Protein AF-A0A354X831-F1 (afdb_monomer_lite)

pLDDT: mean 94.47, std 7.58, range [48.03, 98.81]

Secondary structure (DSSP, 8-state):
-HHHHHHHHHHHHHHHT-TT--HHHHHHHHHHHHHHHHHHHHHHHHHHHHHHHHTTTPPPPTT-EE-SS-HHHHHHHHHHHHHHHHHHHHHHT-SSS-HHHHHHHHHHHHHHHHHHHHHHHHHHHHHHHHHTTSEE------------

Structure (mmCIF, N/CA/C/O backbone):
data_AF-A0A354X831-F1
#
_entry.id   AF-A0A354X831-F1
#
loop_
_atom_site.group_PDB
_atom_site.id
_atom_site.type_symbol
_atom_site.label_atom_id
_atom_site.label_alt_id
_atom_site.label_comp_id
_atom_site.label_asym_id
_atom_site.label_entity_id
_atom_site.label_seq_id
_atom_site.pdbx_PDB_ins_code
_atom_site.Cartn_x
_atom_site.Cartn_y
_atom_site.Cartn_z
_atom_site.occupancy
_atom_site.B_iso_or_equiv
_atom_site.auth_seq_id
_atom_site.auth_comp_id
_atom_site.auth_asym_id
_atom_site.auth_atom_id
_atom_site.pdbx_PDB_model_num
ATOM 1 N N . GLU A 1 1 ? -5.800 -11.042 -5.019 1.00 87.50 1 GLU A N 1
ATOM 2 C CA . GLU A 1 1 ? -6.503 -10.008 -5.807 1.00 87.50 1 GLU A CA 1
ATOM 3 C C . GLU A 1 1 ? -5.812 -8.647 -5.719 1.00 87.50 1 GLU A C 1
ATOM 5 O O . GLU A 1 1 ? -5.302 -8.211 -6.737 1.00 87.50 1 GLU A O 1
ATOM 10 N N . LYS A 1 2 ? -5.668 -8.026 -4.533 1.00 93.44 2 LYS A N 1
ATOM 11 C CA . LYS A 1 2 ? -5.081 -6.673 -4.403 1.00 93.44 2 LYS A CA 1
ATOM 12 C C . LYS A 1 2 ? -3.728 -6.479 -5.093 1.00 93.44 2 LYS A C 1
ATOM 14 O O . LYS A 1 2 ? -3.609 -5.618 -5.955 1.00 93.44 2 LYS A O 1
ATOM 19 N N . ASN A 1 3 ? -2.751 -7.327 -4.771 1.00 94.19 3 ASN A N 1
ATOM 20 C CA . ASN A 1 3 ? -1.419 -7.246 -5.376 1.00 94.19 3 ASN A CA 1
ATOM 21 C C . ASN A 1 3 ? -1.451 -7.438 -6.898 1.00 94.19 3 ASN A C 1
ATOM 23 O O . ASN A 1 3 ? -0.620 -6.881 -7.598 1.00 94.19 3 ASN A O 1
ATOM 27 N N . TRP A 1 4 ? -2.401 -8.220 -7.420 1.00 95.88 4 TRP A N 1
ATOM 28 C CA . TRP A 1 4 ? -2.517 -8.446 -8.860 1.00 95.88 4 TRP A CA 1
ATOM 29 C C . TRP A 1 4 ? -2.974 -7.177 -9.584 1.00 95.88 4 TRP A C 1
ATOM 31 O O . TRP A 1 4 ? -2.351 -6.804 -10.572 1.00 95.88 4 TRP A O 1
ATOM 41 N N . ILE A 1 5 ? -3.989 -6.480 -9.054 1.00 95.94 5 ILE A N 1
ATOM 42 C CA . ILE A 1 5 ? -4.468 -5.205 -9.619 1.00 95.94 5 ILE A CA 1
ATOM 43 C C . ILE A 1 5 ? -3.322 -4.192 -9.671 1.00 95.94 5 ILE A C 1
ATOM 45 O O . ILE A 1 5 ? -3.091 -3.562 -10.699 1.00 95.94 5 ILE A O 1
ATOM 49 N N . ASP A 1 6 ? -2.564 -4.075 -8.581 1.00 96.88 6 ASP A N 1
ATOM 50 C CA . ASP A 1 6 ? -1.461 -3.119 -8.515 1.00 96.88 6 ASP A CA 1
ATOM 51 C C . ASP A 1 6 ? -0.316 -3.462 -9.476 1.00 96.88 6 ASP A C 1
ATOM 53 O O . ASP A 1 6 ? 0.247 -2.558 -10.088 1.00 96.88 6 ASP A O 1
ATOM 57 N N . VAL A 1 7 ? 0.024 -4.749 -9.631 1.00 96.88 7 VAL A N 1
ATOM 58 C CA . VAL A 1 7 ? 1.059 -5.201 -10.579 1.00 96.88 7 VAL A CA 1
ATOM 59 C C . VAL A 1 7 ? 0.628 -4.933 -12.018 1.00 96.88 7 VAL A C 1
ATOM 61 O O . VAL A 1 7 ? 1.414 -4.416 -12.809 1.00 96.88 7 VAL A O 1
ATOM 64 N N . VAL A 1 8 ? -0.624 -5.243 -12.365 1.00 96.25 8 VAL A N 1
ATOM 65 C CA . VAL A 1 8 ? -1.161 -4.946 -13.700 1.00 96.25 8 VAL A CA 1
ATOM 66 C C . VAL A 1 8 ? -1.107 -3.446 -13.960 1.00 96.25 8 VAL A C 1
ATOM 68 O O . VAL A 1 8 ? -0.586 -3.028 -14.992 1.00 96.25 8 VAL A O 1
ATOM 71 N N . GLN A 1 9 ? -1.570 -2.626 -13.013 1.00 96.50 9 GLN A N 1
ATOM 72 C CA . GLN A 1 9 ? -1.526 -1.177 -13.161 1.00 96.50 9 GLN A CA 1
ATOM 73 C C . GLN A 1 9 ? -0.092 -0.649 -13.306 1.00 96.50 9 GLN A C 1
ATOM 75 O O . GLN A 1 9 ? 0.142 0.217 -14.145 1.00 96.50 9 GLN A O 1
ATOM 80 N N . TRP A 1 10 ? 0.861 -1.174 -12.529 1.00 97.12 10 TRP A N 1
ATOM 81 C CA . TRP A 1 10 ? 2.277 -0.812 -12.628 1.00 97.12 10 TRP A CA 1
ATOM 82 C C . TRP A 1 10 ? 2.810 -1.022 -14.050 1.00 97.12 10 TRP A C 1
ATOM 84 O O . TRP A 1 10 ? 3.393 -0.113 -14.633 1.00 97.12 10 TRP A O 1
ATOM 94 N N . HIS A 1 11 ? 2.545 -2.185 -14.644 1.00 96.81 11 HIS A N 1
ATOM 95 C CA . HIS A 1 11 ? 3.002 -2.482 -15.999 1.00 96.81 11 HIS A CA 1
ATOM 96 C C . HIS A 1 11 ? 2.259 -1.693 -17.081 1.00 96.81 11 HIS A C 1
ATOM 98 O O . HIS A 1 11 ? 2.876 -1.307 -18.069 1.00 96.81 11 HIS A O 1
ATOM 104 N N . LEU A 1 12 ? 0.967 -1.398 -16.907 1.00 97.19 12 LEU A N 1
ATOM 105 C CA . LEU A 1 12 ? 0.242 -0.514 -17.829 1.00 97.19 12 LEU A CA 1
ATOM 106 C C . LEU A 1 12 ? 0.837 0.904 -17.839 1.00 97.19 12 LEU A C 1
ATOM 108 O O . LEU A 1 12 ? 0.969 1.507 -18.903 1.00 97.19 12 LEU A O 1
ATOM 112 N N . GLU A 1 13 ? 1.215 1.418 -16.665 1.00 96.81 13 GLU A N 1
ATOM 113 C CA . GLU A 1 13 ? 1.906 2.704 -16.520 1.00 96.81 13 GLU A CA 1
ATOM 114 C C . GLU A 1 13 ? 3.297 2.692 -17.170 1.00 96.81 13 GLU A C 1
ATOM 116 O O . GLU A 1 13 ? 3.708 3.702 -17.734 1.00 96.81 13 GLU A O 1
ATOM 121 N N . ASP A 1 14 ? 4.018 1.570 -17.134 1.00 96.25 14 ASP A N 1
ATOM 122 C CA . ASP A 1 14 ? 5.297 1.447 -17.843 1.00 96.25 14 ASP A CA 1
ATOM 123 C C . ASP A 1 14 ? 5.103 1.424 -19.368 1.00 96.25 14 ASP A C 1
ATOM 125 O O . ASP A 1 14 ? 5.834 2.110 -20.079 1.00 96.25 14 ASP A O 1
ATOM 129 N N . ILE A 1 15 ? 4.085 0.717 -19.878 1.00 96.81 15 ILE A N 1
ATOM 130 C CA . ILE A 1 15 ? 3.805 0.653 -21.323 1.00 96.81 15 ILE A CA 1
ATOM 131 C C . ILE A 1 15 ? 3.412 2.032 -21.873 1.00 96.81 15 ILE A C 1
ATOM 133 O O . ILE A 1 15 ? 3.920 2.447 -22.909 1.00 96.81 15 ILE A O 1
ATOM 137 N N . ILE A 1 16 ? 2.531 2.775 -21.191 1.00 97.00 16 ILE A N 1
ATOM 138 C CA . ILE A 1 16 ? 2.061 4.081 -21.695 1.00 97.00 16 ILE A CA 1
ATOM 139 C C . ILE A 1 16 ? 3.143 5.176 -21.663 1.00 97.00 16 ILE A C 1
ATOM 141 O O . ILE A 1 16 ? 2.968 6.227 -22.276 1.00 97.00 16 ILE A O 1
ATOM 145 N N . ARG A 1 17 ? 4.248 4.961 -20.936 1.00 96.06 17 ARG A N 1
ATOM 146 C CA . ARG A 1 17 ? 5.387 5.892 -20.869 1.00 96.06 17 ARG A CA 1
ATOM 147 C C . ARG A 1 17 ? 6.347 5.770 -22.050 1.00 96.06 17 ARG A C 1
ATOM 149 O O . ARG A 1 17 ? 7.274 6.577 -22.126 1.00 96.06 17 ARG A O 1
ATOM 156 N N . ASP A 1 18 ? 6.146 4.798 -22.937 1.00 96.94 18 ASP A N 1
ATOM 157 C CA . ASP A 1 18 ? 6.900 4.695 -24.183 1.00 96.94 18 ASP A CA 1
ATOM 158 C C . ASP A 1 18 ? 6.686 5.968 -25.033 1.00 96.94 18 ASP A C 1
ATOM 160 O O . ASP A 1 18 ? 5.545 6.271 -25.393 1.00 96.94 18 ASP A O 1
ATOM 164 N N . PRO A 1 19 ? 7.742 6.750 -25.339 1.00 96.06 19 PRO A N 1
ATOM 165 C CA . PRO A 1 19 ? 7.611 7.976 -26.125 1.00 96.06 19 PRO A CA 1
ATOM 166 C C . PRO A 1 19 ? 7.167 7.730 -27.574 1.00 96.06 19 PRO A C 1
ATOM 168 O O . PRO A 1 19 ? 6.658 8.660 -28.202 1.00 96.06 19 PRO A O 1
ATOM 171 N N . ASP A 1 20 ? 7.337 6.511 -28.089 1.00 97.62 20 ASP A N 1
ATOM 172 C CA . ASP A 1 20 ? 7.025 6.140 -29.470 1.00 97.62 20 ASP A CA 1
ATOM 173 C C . ASP A 1 20 ? 5.646 5.461 -29.610 1.00 97.62 20 ASP A C 1
ATOM 175 O O . ASP A 1 20 ? 5.251 5.060 -30.710 1.00 97.62 20 ASP A O 1
ATOM 179 N N . ILE A 1 21 ? 4.879 5.355 -28.515 1.00 97.12 21 ILE A N 1
ATOM 180 C CA . ILE A 1 21 ? 3.555 4.725 -28.514 1.00 97.12 21 ILE A CA 1
ATOM 181 C C . ILE A 1 21 ? 2.579 5.425 -29.469 1.00 97.12 21 ILE A C 1
ATOM 183 O O . ILE A 1 21 ? 2.460 6.655 -29.522 1.00 97.12 21 ILE A O 1
ATOM 187 N N . LEU A 1 22 ? 1.792 4.632 -30.200 1.00 97.94 22 LEU A N 1
ATOM 188 C CA . LEU A 1 22 ? 0.760 5.180 -31.070 1.00 97.94 22 LEU A CA 1
ATOM 189 C C . LEU A 1 22 ? -0.354 5.838 -30.233 1.00 97.94 22 LEU A C 1
ATOM 191 O O . LEU A 1 22 ? -0.887 5.207 -29.317 1.00 97.94 22 LEU A O 1
ATOM 195 N N . PRO A 1 23 ? -0.820 7.057 -30.577 1.00 97.50 23 PRO A N 1
ATOM 196 C CA . PRO A 1 23 ? -1.822 7.772 -29.778 1.00 97.50 23 PRO A CA 1
ATOM 197 C C . PRO A 1 23 ? -3.113 6.987 -29.511 1.00 97.50 23 PRO A C 1
ATOM 199 O O . PRO A 1 23 ? -3.723 7.118 -28.449 1.00 97.50 23 PRO A O 1
ATOM 202 N N . LYS A 1 24 ? -3.543 6.159 -30.473 1.00 97.31 24 LYS A N 1
ATOM 203 C CA . LYS A 1 24 ? -4.726 5.306 -30.316 1.00 97.31 24 LYS A CA 1
ATOM 204 C C . LYS A 1 24 ? -4.510 4.233 -29.242 1.00 97.31 24 LYS A C 1
ATOM 206 O O . LYS A 1 24 ? -5.385 4.044 -28.403 1.00 97.31 24 LYS A O 1
ATOM 211 N N . GLU A 1 25 ? -3.356 3.574 -29.256 1.00 96.56 25 GLU A N 1
ATOM 212 C CA . GLU A 1 25 ? -2.992 2.538 -28.282 1.00 96.56 25 GLU A CA 1
ATOM 213 C C . GLU A 1 25 ? -2.821 3.149 -26.887 1.00 96.56 25 GLU A C 1
ATOM 215 O O . GLU A 1 25 ? -3.371 2.636 -25.912 1.00 96.56 25 GLU A O 1
ATOM 220 N N . ALA A 1 26 ? -2.180 4.319 -26.797 1.00 97.31 26 ALA A N 1
ATOM 221 C CA . ALA A 1 26 ? -2.064 5.068 -25.549 1.00 97.31 26 ALA A CA 1
ATOM 222 C C . ALA A 1 26 ? -3.435 5.389 -24.927 1.00 97.31 26 ALA A C 1
ATOM 224 O O . ALA A 1 26 ? -3.615 5.260 -23.716 1.00 97.31 26 ALA A O 1
ATOM 225 N N . LEU A 1 27 ? -4.433 5.766 -25.738 1.00 97.19 27 LEU A N 1
ATOM 226 C CA . LEU A 1 27 ? -5.793 6.023 -25.254 1.00 97.19 27 LEU A CA 1
ATOM 227 C C . LEU A 1 27 ? -6.482 4.753 -24.730 1.00 97.19 27 LEU A C 1
ATOM 229 O O . LEU A 1 27 ? -7.188 4.811 -23.720 1.00 97.19 27 LEU A O 1
ATOM 233 N N . GLU A 1 28 ? -6.300 3.615 -25.401 1.00 96.88 28 GLU A N 1
ATOM 234 C CA . GLU A 1 28 ? -6.844 2.325 -24.958 1.00 96.88 28 GLU A CA 1
ATOM 235 C C . GLU A 1 28 ? -6.237 1.903 -23.613 1.00 96.88 28 GLU A C 1
ATOM 237 O O . GLU A 1 28 ? -6.977 1.584 -22.677 1.00 96.88 28 GLU A O 1
ATOM 242 N N . ILE A 1 29 ? -4.914 2.019 -23.467 1.00 97.62 29 ILE A N 1
ATOM 243 C CA . ILE A 1 29 ? -4.212 1.746 -22.207 1.00 97.62 29 ILE A CA 1
ATOM 244 C C . ILE A 1 29 ? -4.645 2.722 -21.118 1.00 97.62 29 ILE A C 1
ATOM 246 O O . ILE A 1 29 ? -4.934 2.302 -20.000 1.00 97.62 29 ILE A O 1
ATOM 250 N N . LYS A 1 30 ? -4.775 4.017 -21.426 1.00 96.50 30 LYS A N 1
ATOM 251 C CA . LYS A 1 30 ? -5.219 5.018 -20.449 1.00 96.50 30 LYS A CA 1
ATOM 252 C C . LYS A 1 30 ? -6.596 4.688 -19.875 1.00 96.50 30 LYS A C 1
ATOM 254 O O . LYS A 1 30 ? -6.796 4.796 -18.667 1.00 96.50 30 LYS A O 1
ATOM 259 N N . ARG A 1 31 ? -7.536 4.251 -20.720 1.00 96.31 31 ARG A N 1
ATOM 260 C CA . ARG A 1 31 ? -8.869 3.800 -20.280 1.00 96.31 31 ARG A CA 1
ATOM 261 C C . ARG A 1 31 ? -8.785 2.562 -19.389 1.00 96.31 31 ARG A C 1
ATOM 263 O O . ARG A 1 31 ? -9.573 2.435 -18.453 1.00 96.31 31 ARG A O 1
ATOM 270 N N . TRP A 1 32 ? -7.838 1.666 -19.656 1.00 96.25 32 TRP A N 1
ATOM 271 C CA . TRP A 1 32 ? -7.593 0.511 -18.798 1.00 96.25 32 TRP A CA 1
ATOM 272 C C . TRP A 1 32 ? -6.988 0.922 -17.451 1.00 96.25 32 TRP A C 1
ATOM 274 O O . TRP A 1 32 ? -7.483 0.491 -16.415 1.00 96.25 32 TRP A O 1
ATOM 284 N N . ILE A 1 33 ? -6.004 1.823 -17.438 1.00 96.31 33 ILE A N 1
ATOM 285 C CA . ILE A 1 33 ? -5.441 2.398 -16.208 1.00 96.31 33 ILE A CA 1
ATOM 286 C C . ILE A 1 33 ? -6.542 3.057 -15.367 1.00 96.31 33 ILE A C 1
ATOM 288 O O . ILE A 1 33 ? -6.582 2.872 -14.152 1.00 96.31 33 ILE A O 1
ATOM 292 N N . ASP A 1 34 ? -7.463 3.798 -15.987 1.00 94.88 34 ASP A N 1
ATOM 293 C CA . ASP A 1 34 ? -8.585 4.416 -15.272 1.00 94.88 34 ASP A CA 1
ATOM 294 C C . ASP A 1 34 ? -9.504 3.372 -14.629 1.00 94.88 34 ASP A C 1
ATOM 296 O O . ASP A 1 34 ? -9.836 3.496 -13.449 1.00 94.88 34 ASP A O 1
ATOM 300 N N . ARG A 1 35 ? -9.846 2.305 -15.361 1.00 94.12 35 ARG A N 1
ATOM 301 C CA . ARG A 1 35 ? -10.616 1.181 -14.809 1.00 94.12 35 ARG A CA 1
ATOM 302 C C . ARG A 1 35 ? -9.872 0.490 -13.666 1.00 94.12 35 ARG A C 1
ATOM 304 O O . ARG A 1 35 ? -10.455 0.267 -12.614 1.00 94.12 35 ARG A O 1
ATOM 311 N N . SER A 1 36 ? -8.584 0.211 -13.846 1.00 95.00 36 SER A N 1
ATOM 312 C CA . SER A 1 36 ? -7.746 -0.440 -12.836 1.00 95.00 36 SER A CA 1
ATOM 313 C C . SER A 1 36 ? -7.633 0.402 -11.561 1.00 95.00 36 SER A C 1
ATOM 315 O O . SER A 1 36 ? -7.655 -0.141 -10.459 1.00 95.00 36 SER A O 1
ATOM 317 N N . ASN A 1 37 ? -7.564 1.733 -11.684 1.00 93.50 37 ASN A N 1
ATOM 318 C CA . ASN A 1 37 ? -7.589 2.635 -10.532 1.00 93.50 37 ASN A CA 1
ATOM 319 C C . ASN A 1 37 ? -8.911 2.543 -9.762 1.00 93.50 37 ASN A C 1
ATOM 321 O O . ASN A 1 37 ? -8.888 2.568 -8.530 1.00 93.50 37 ASN A O 1
ATOM 325 N N . GLN A 1 38 ? -10.041 2.440 -10.469 1.00 92.88 38 GLN A N 1
ATOM 326 C CA . GLN A 1 38 ? -11.345 2.253 -9.835 1.00 92.88 38 GLN A CA 1
ATOM 327 C C . GLN A 1 38 ? -11.417 0.897 -9.127 1.00 92.88 38 GLN A C 1
ATOM 329 O O . GLN A 1 38 ? -11.720 0.852 -7.939 1.00 92.88 38 GLN A O 1
ATOM 334 N N . GLU A 1 39 ? -11.037 -0.188 -9.806 1.00 94.44 39 GLU A N 1
ATOM 335 C CA . GLU A 1 39 ? -11.015 -1.542 -9.232 1.00 94.44 39 GLU A CA 1
ATOM 336 C C . GLU A 1 39 ? -10.123 -1.625 -7.983 1.00 94.44 39 GLU A C 1
ATOM 338 O O . GLU A 1 39 ? -10.489 -2.259 -6.989 1.00 94.44 39 GLU A O 1
ATOM 343 N N . ARG A 1 40 ? -8.971 -0.936 -7.993 1.00 95.44 40 ARG A N 1
ATOM 344 C CA . ARG A 1 40 ? -8.089 -0.822 -6.826 1.00 95.44 40 ARG A CA 1
ATOM 345 C C . ARG A 1 40 ? -8.809 -0.162 -5.654 1.00 95.44 40 ARG A C 1
ATOM 347 O O . ARG A 1 40 ? -8.797 -0.720 -4.558 1.00 95.44 40 ARG A O 1
ATOM 354 N N . THR A 1 41 ? -9.410 1.009 -5.871 1.00 94.62 41 THR A N 1
ATOM 355 C CA . THR A 1 41 ? -10.149 1.729 -4.825 1.00 94.62 41 THR A CA 1
ATOM 356 C C . THR A 1 41 ? -11.310 0.889 -4.299 1.00 94.62 41 THR A C 1
ATOM 358 O O . THR A 1 41 ? -11.434 0.733 -3.086 1.00 94.62 41 THR A O 1
ATOM 361 N N . ASP A 1 42 ? -12.116 0.299 -5.182 1.00 94.19 42 ASP A N 1
ATOM 362 C CA . ASP A 1 42 ? -13.261 -0.530 -4.800 1.00 94.19 42 ASP A CA 1
ATOM 363 C C . ASP A 1 42 ? -12.829 -1.701 -3.917 1.00 94.19 42 ASP A C 1
ATOM 365 O O . ASP A 1 42 ? -13.500 -2.049 -2.943 1.00 94.19 42 ASP A O 1
ATOM 369 N N . LEU A 1 43 ? -11.688 -2.318 -4.228 1.00 95.94 43 LEU A N 1
ATOM 370 C CA . LEU A 1 43 ? -11.156 -3.408 -3.424 1.00 95.94 43 LEU A CA 1
ATOM 371 C C . LEU A 1 43 ? -10.663 -2.934 -2.051 1.00 95.94 43 LEU A C 1
ATOM 373 O O . LEU A 1 43 ? -10.935 -3.603 -1.054 1.00 95.94 43 LEU A O 1
ATOM 377 N N . VAL A 1 44 ? -9.985 -1.787 -1.972 1.00 96.31 44 VAL A N 1
ATOM 378 C CA . VAL A 1 44 ? -9.597 -1.177 -0.685 1.00 96.31 44 VAL A CA 1
ATOM 379 C C . VAL A 1 44 ? 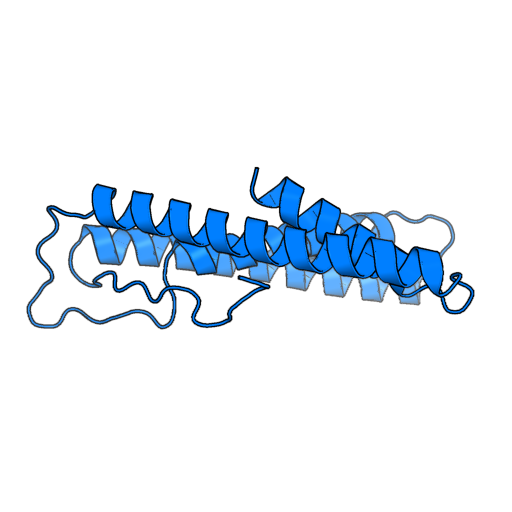-10.839 -0.894 0.159 1.00 96.31 44 VAL A C 1
ATOM 381 O O . VAL A 1 44 ? -10.913 -1.271 1.325 1.00 96.31 44 VAL A O 1
ATOM 384 N N . GLU A 1 45 ? -11.873 -0.337 -0.454 1.00 95.38 45 GLU A N 1
ATOM 385 C CA . GLU A 1 45 ? -13.145 -0.049 0.194 1.00 95.38 45 GLU A CA 1
ATOM 386 C C . GLU A 1 45 ? -13.904 -1.302 0.663 1.00 95.38 45 GLU A C 1
ATOM 388 O O . GLU A 1 45 ? -14.570 -1.272 1.707 1.00 95.38 45 GLU A O 1
ATOM 393 N N . LYS A 1 46 ? -13.799 -2.415 -0.073 1.00 95.94 46 LYS A N 1
ATOM 394 C CA . LYS A 1 46 ? -14.301 -3.732 0.354 1.00 95.94 46 LYS A CA 1
ATOM 395 C C . LYS A 1 46 ? -13.532 -4.267 1.564 1.00 95.94 46 LYS A C 1
ATOM 397 O O . LYS A 1 46 ? -14.156 -4.805 2.477 1.00 95.94 46 LYS A O 1
ATOM 402 N N . ILE A 1 47 ? -12.210 -4.097 1.607 1.00 96.88 47 ILE A N 1
ATOM 403 C CA . ILE A 1 47 ? -11.390 -4.474 2.770 1.00 96.88 47 ILE A CA 1
ATOM 404 C C . ILE A 1 47 ? -11.766 -3.614 3.988 1.00 96.88 47 ILE A C 1
ATOM 406 O O . ILE A 1 47 ? -11.892 -4.130 5.097 1.00 96.88 47 ILE A O 1
ATOM 410 N N . ASP A 1 48 ? -12.033 -2.324 3.788 1.00 96.50 48 ASP A N 1
ATOM 411 C CA . ASP A 1 48 ? -12.534 -1.448 4.850 1.00 96.50 48 ASP A CA 1
ATOM 412 C C . ASP A 1 48 ? -13.893 -1.903 5.390 1.00 96.50 48 ASP A C 1
ATOM 414 O O . ASP A 1 48 ? -14.093 -1.934 6.604 1.00 96.50 48 ASP A O 1
ATOM 418 N N . ASN A 1 49 ? -14.817 -2.310 4.511 1.00 96.00 49 ASN A N 1
ATOM 419 C CA . ASN A 1 49 ? -16.095 -2.901 4.922 1.00 96.00 49 ASN A CA 1
ATOM 420 C C . ASN A 1 49 ? -15.898 -4.153 5.777 1.00 96.00 49 ASN A C 1
ATOM 422 O O . ASN A 1 49 ? -16.579 -4.319 6.789 1.00 96.00 49 ASN A O 1
ATOM 426 N N . TYR A 1 50 ? -14.958 -5.014 5.383 1.00 97.00 50 TYR A N 1
ATOM 427 C CA . TYR A 1 50 ? -14.619 -6.203 6.151 1.00 97.00 50 TYR A CA 1
ATOM 428 C C . TYR A 1 50 ? -14.157 -5.840 7.567 1.00 97.00 50 TYR A C 1
ATOM 430 O O . TYR A 1 50 ? -14.704 -6.371 8.531 1.00 97.00 50 TYR A O 1
ATOM 438 N N . PHE A 1 51 ? -13.212 -4.908 7.719 1.00 97.31 51 PHE A N 1
ATOM 439 C CA . PHE A 1 51 ? -12.714 -4.523 9.043 1.00 97.31 51 PHE A CA 1
ATOM 440 C C . PHE A 1 51 ? -13.754 -3.772 9.882 1.00 97.31 51 PHE A C 1
ATOM 442 O O . PHE A 1 51 ? -13.866 -4.041 11.077 1.00 97.31 51 PHE A O 1
ATOM 449 N N . LEU A 1 52 ? -14.562 -2.896 9.273 1.00 95.50 52 LEU A N 1
ATOM 450 C CA . LEU A 1 52 ? -15.688 -2.250 9.956 1.00 95.50 52 LEU A CA 1
ATOM 451 C C . LEU A 1 52 ? -16.655 -3.282 10.539 1.00 95.50 52 LEU A C 1
ATOM 453 O O . LEU A 1 52 ? -17.070 -3.156 11.688 1.00 95.50 52 LEU A O 1
ATOM 457 N N . HIS A 1 53 ? -16.993 -4.312 9.761 1.00 96.81 53 HIS A N 1
ATOM 458 C CA . HIS A 1 53 ? -17.851 -5.392 10.230 1.00 96.81 53 HIS A CA 1
ATOM 459 C C . HIS A 1 53 ? -17.161 -6.246 11.301 1.00 96.81 53 HIS A C 1
ATOM 461 O O . HIS A 1 53 ? -17.767 -6.571 12.319 1.00 96.81 53 HIS A O 1
ATOM 467 N N . HIS A 1 54 ? -15.884 -6.576 11.104 1.00 97.56 54 HIS A N 1
ATOM 468 C CA . HIS A 1 54 ? -15.101 -7.381 12.038 1.00 97.56 54 HIS A CA 1
ATOM 469 C C . HIS A 1 54 ? -15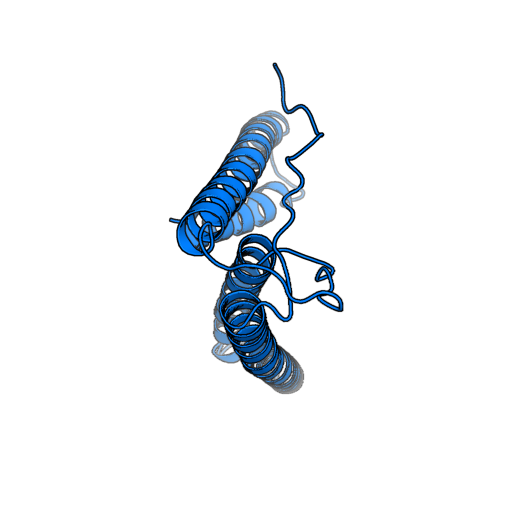.014 -6.738 13.431 1.00 97.56 54 HIS A C 1
ATOM 471 O O . HIS A 1 54 ? -15.174 -7.423 14.439 1.00 97.56 54 HIS A O 1
ATOM 477 N N . PHE A 1 55 ? -14.835 -5.416 13.493 1.00 96.94 55 PHE A N 1
ATOM 478 C CA . PHE A 1 55 ? -14.725 -4.661 14.744 1.00 96.94 55 PHE A CA 1
ATOM 479 C C . PHE A 1 55 ? -16.042 -4.017 15.209 1.00 96.94 55 PHE A C 1
ATOM 481 O O . PHE A 1 55 ? -16.029 -3.213 16.137 1.00 96.94 55 PHE A O 1
ATOM 488 N N . GLN A 1 56 ? -17.190 -4.377 14.624 1.00 96.19 56 GLN A N 1
ATOM 489 C CA . GLN A 1 56 ? -18.477 -3.712 14.893 1.00 96.19 56 GLN A CA 1
ATOM 490 C C . GLN A 1 56 ? -18.947 -3.784 16.359 1.00 96.19 56 GLN A C 1
ATOM 492 O O . GLN A 1 56 ? -19.760 -2.967 16.781 1.00 96.19 56 GLN A O 1
ATOM 497 N N . LEU A 1 57 ? -18.474 -4.776 17.123 1.00 97.75 57 LEU A N 1
ATOM 498 C CA . LEU A 1 57 ? -18.828 -4.964 18.536 1.00 97.75 57 LEU A CA 1
ATOM 499 C C . LEU A 1 57 ? -17.843 -4.290 19.498 1.00 97.75 57 LEU A C 1
ATOM 501 O O . LEU A 1 57 ? -18.075 -4.299 20.707 1.00 97.75 57 LEU A O 1
ATOM 505 N N . ILE A 1 58 ? -16.743 -3.731 18.991 1.00 97.81 58 ILE A N 1
ATOM 506 C CA . ILE A 1 58 ? -15.772 -3.045 19.835 1.00 97.81 58 ILE A CA 1
ATOM 507 C C . ILE A 1 58 ? -16.319 -1.669 20.202 1.00 97.81 58 ILE A C 1
ATOM 509 O O . ILE A 1 58 ? -16.622 -0.852 19.335 1.00 97.81 58 ILE A O 1
ATOM 513 N N . VAL A 1 59 ? -16.427 -1.413 21.505 1.00 97.00 59 VAL A N 1
ATOM 514 C CA . VAL A 1 59 ? -16.823 -0.110 22.041 1.00 97.00 59 VAL A CA 1
ATOM 515 C C . VAL A 1 59 ? -15.563 0.743 22.204 1.00 97.00 59 VAL A C 1
ATOM 517 O O . VAL A 1 59 ? -14.688 0.362 22.985 1.00 97.00 59 VAL A O 1
ATOM 520 N N . PRO A 1 60 ? -15.436 1.878 21.493 1.00 97.12 60 PRO A N 1
ATOM 521 C CA . PRO A 1 60 ? -14.299 2.771 21.669 1.00 97.12 60 PRO A CA 1
ATOM 522 C C . PRO A 1 60 ? -14.242 3.328 23.095 1.00 97.12 60 PRO A C 1
ATOM 524 O O . PRO A 1 60 ? -15.272 3.679 23.673 1.00 97.12 60 PRO A O 1
ATOM 527 N N . ALA A 1 61 ? -13.036 3.442 23.648 1.00 97.75 61 ALA A N 1
ATOM 528 C CA . ALA A 1 61 ? -12.801 4.155 24.897 1.00 97.75 61 ALA A CA 1
ATOM 529 C C . ALA A 1 61 ? -13.148 5.651 24.756 1.00 97.75 61 ALA A C 1
ATOM 531 O O . ALA A 1 61 ? -13.160 6.204 23.656 1.00 97.75 61 ALA A O 1
ATOM 532 N N . ASN A 1 62 ? -13.398 6.330 25.878 1.00 97.19 62 ASN A N 1
ATOM 533 C CA . ASN A 1 62 ? -13.764 7.754 25.877 1.00 97.19 62 ASN A CA 1
ATOM 534 C C . ASN A 1 62 ? -12.676 8.658 25.273 1.00 97.19 62 ASN A C 1
ATOM 536 O O . ASN A 1 62 ? -12.981 9.719 24.735 1.00 97.19 62 ASN A O 1
ATOM 540 N N . ASP A 1 63 ? -11.416 8.244 25.379 1.00 97.25 63 ASP A N 1
ATOM 541 C CA . ASP A 1 63 ? -10.233 8.912 24.842 1.00 97.25 63 ASP A CA 1
ATOM 542 C C . ASP A 1 63 ? -9.736 8.276 23.532 1.00 97.25 63 ASP A C 1
ATOM 544 O O . ASP A 1 63 ? -8.634 8.583 23.074 1.00 97.25 63 ASP A O 1
ATOM 548 N N . ALA A 1 64 ? -10.537 7.403 22.910 1.00 97.50 64 ALA A N 1
ATOM 549 C CA . ALA A 1 64 ? -10.165 6.755 21.664 1.00 97.50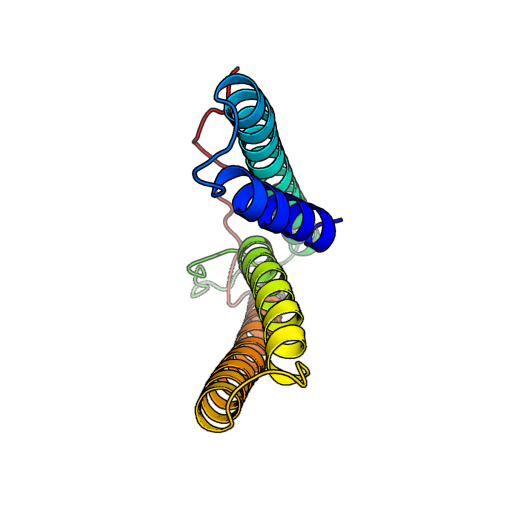 64 ALA A CA 1
ATOM 550 C C . ALA A 1 64 ? -9.955 7.772 20.538 1.00 97.50 64 ALA A C 1
ATOM 552 O O . ALA A 1 64 ? -10.739 8.707 20.345 1.00 97.50 64 ALA A O 1
ATOM 553 N N . VAL A 1 65 ? -8.914 7.549 19.738 1.00 97.06 65 VAL A N 1
ATOM 554 C CA . VAL A 1 65 ? -8.535 8.450 18.643 1.00 97.06 65 VAL A CA 1
ATOM 555 C C . VAL A 1 65 ? -8.717 7.801 17.277 1.00 97.06 65 VAL A C 1
ATOM 557 O O . VAL A 1 65 ? -8.688 6.582 17.118 1.00 97.06 65 VAL A O 1
ATOM 560 N N . ILE A 1 66 ? -8.884 8.634 16.257 1.00 94.81 66 ILE A N 1
ATOM 561 C CA . ILE A 1 66 ? -8.863 8.191 14.864 1.00 94.81 66 ILE A CA 1
ATOM 562 C C . ILE A 1 66 ? -7.414 8.123 14.363 1.00 94.81 66 ILE A C 1
ATOM 564 O O . ILE A 1 66 ? -6.575 8.942 14.737 1.00 94.81 66 ILE A O 1
ATOM 568 N N . ASN A 1 67 ? -7.116 7.153 13.500 1.00 94.69 67 ASN A N 1
ATOM 569 C CA . ASN A 1 67 ? -5.852 7.111 12.771 1.00 94.69 67 ASN A CA 1
ATOM 570 C C . ASN A 1 67 ? -5.943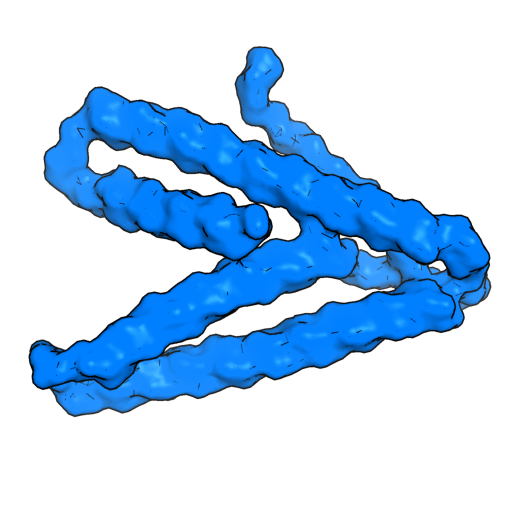 7.919 11.466 1.00 94.69 67 ASN A C 1
ATOM 572 O O . ASN A 1 67 ? -7.024 8.069 10.905 1.00 94.69 67 ASN A O 1
ATOM 576 N N . THR A 1 68 ? -4.815 8.412 10.953 1.00 91.94 68 THR A N 1
ATOM 577 C CA . THR A 1 68 ? -4.786 9.193 9.700 1.00 91.94 68 THR A CA 1
ATOM 578 C C . THR A 1 68 ? -5.327 8.423 8.495 1.00 91.94 68 THR A C 1
ATOM 580 O O . THR A 1 68 ? -5.862 9.028 7.572 1.00 91.94 68 THR A O 1
ATOM 583 N N . GLU A 1 69 ? -5.220 7.097 8.515 1.00 93.38 69 GLU A N 1
ATOM 584 C CA . GLU A 1 69 ? -5.751 6.201 7.492 1.00 93.38 69 GLU A CA 1
ATOM 585 C C . GLU A 1 69 ? -6.335 4.925 8.109 1.00 93.38 69 GLU A C 1
ATOM 587 O O . GLU A 1 69 ? -5.997 4.552 9.241 1.00 93.38 69 GLU A O 1
ATOM 592 N N . SER A 1 70 ? -7.190 4.247 7.345 1.00 95.31 70 SER A N 1
ATOM 593 C CA . SER A 1 70 ? -7.762 2.954 7.716 1.00 95.31 70 SER A CA 1
ATOM 594 C C . SER A 1 70 ? -6.774 1.796 7.488 1.00 95.31 70 SER A C 1
ATOM 596 O O . SER A 1 70 ? -5.805 1.942 6.732 1.00 95.31 70 SER A O 1
ATOM 598 N N . PRO A 1 71 ? -7.024 0.612 8.083 1.00 96.31 71 PRO A N 1
ATOM 599 C CA . PRO A 1 71 ? -6.220 -0.578 7.813 1.00 96.31 71 PRO A CA 1
ATOM 600 C C . PRO A 1 71 ? -6.151 -0.939 6.323 1.00 96.31 71 PRO A C 1
ATOM 602 O O . PRO A 1 71 ? -5.092 -1.338 5.844 1.00 96.31 71 PRO A O 1
ATOM 605 N N . ALA A 1 72 ? -7.241 -0.760 5.566 1.00 96.81 72 ALA A N 1
ATOM 606 C CA . ALA A 1 72 ? -7.261 -1.105 4.147 1.00 96.81 72 ALA A CA 1
ATOM 607 C C . ALA A 1 72 ? -6.314 -0.231 3.311 1.00 96.81 72 ALA A C 1
ATOM 609 O O . ALA A 1 72 ? -5.585 -0.753 2.468 1.00 96.81 72 ALA A O 1
ATOM 610 N N . TRP A 1 73 ? -6.272 1.080 3.572 1.00 96.12 73 TRP A N 1
ATOM 611 C CA . TRP A 1 73 ? -5.339 1.994 2.901 1.00 96.12 73 TRP A CA 1
ATOM 612 C C . TRP A 1 73 ? -3.882 1.740 3.304 1.00 96.12 73 TRP A C 1
ATOM 614 O O . TRP A 1 73 ? -2.977 1.823 2.473 1.00 96.12 73 TRP A O 1
ATOM 624 N N . ALA A 1 74 ? -3.631 1.340 4.552 1.00 96.75 74 ALA A N 1
ATOM 625 C CA . ALA A 1 74 ? -2.292 0.924 4.951 1.00 96.75 74 ALA A CA 1
ATOM 626 C C . ALA A 1 74 ? -1.843 -0.357 4.208 1.00 96.75 74 ALA A C 1
ATOM 628 O O . ALA A 1 74 ? -0.696 -0.429 3.756 1.00 96.75 74 ALA A O 1
ATOM 629 N N . ILE A 1 75 ? -2.753 -1.321 4.008 1.00 97.06 75 ILE A N 1
ATOM 630 C CA . ILE A 1 75 ? -2.524 -2.537 3.205 1.00 97.06 75 ILE A CA 1
ATOM 631 C C . ILE A 1 75 ? -2.311 -2.206 1.718 1.00 97.06 75 ILE A C 1
ATOM 633 O O . ILE A 1 75 ? -1.447 -2.809 1.082 1.00 97.06 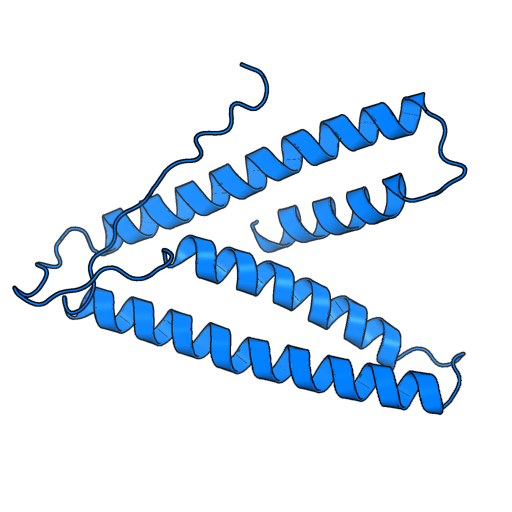75 ILE A O 1
ATOM 637 N N . ASP A 1 76 ? -3.043 -1.238 1.159 1.00 97.50 76 ASP A N 1
ATOM 638 C CA . ASP A 1 76 ? -2.836 -0.743 -0.212 1.00 97.50 76 ASP A CA 1
ATOM 639 C C . ASP A 1 76 ? -1.384 -0.298 -0.435 1.00 97.50 76 ASP A C 1
ATOM 641 O O . ASP A 1 76 ? -0.708 -0.784 -1.345 1.00 97.50 76 ASP A O 1
ATOM 645 N N . ARG A 1 77 ? -0.847 0.528 0.468 1.00 97.44 77 ARG A N 1
ATOM 646 C CA . ARG A 1 77 ? 0.562 0.944 0.402 1.00 97.44 77 ARG A CA 1
ATOM 647 C C . ARG A 1 77 ? 1.529 -0.219 0.580 1.00 97.44 77 ARG A C 1
ATOM 649 O O . ARG A 1 77 ? 2.579 -0.226 -0.063 1.00 97.44 77 ARG A O 1
ATOM 656 N N . LEU A 1 78 ? 1.202 -1.189 1.437 1.00 98.06 78 LEU A N 1
ATOM 657 C CA . LEU A 1 78 ? 2.031 -2.380 1.630 1.00 98.06 78 LEU A CA 1
ATOM 658 C C . LEU A 1 78 ? 2.120 -3.204 0.337 1.00 98.06 78 LEU A C 1
ATOM 660 O O . LEU A 1 78 ? 3.200 -3.686 -0.005 1.00 98.06 78 LEU A O 1
ATOM 664 N N . SER A 1 79 ? 1.022 -3.300 -0.415 1.00 98.00 79 SER A N 1
ATOM 665 C CA . SER A 1 79 ? 0.995 -3.936 -1.736 1.00 98.00 79 SER A CA 1
ATOM 666 C C . SER A 1 79 ? 1.894 -3.205 -2.743 1.00 98.00 79 SER A C 1
ATOM 668 O O . SER A 1 79 ? 2.770 -3.822 -3.352 1.00 98.00 79 SER A O 1
ATOM 670 N N . ILE A 1 80 ? 1.791 -1.873 -2.840 1.00 98.06 80 ILE A N 1
ATOM 671 C CA . ILE A 1 80 ? 2.682 -1.066 -3.696 1.00 98.06 80 ILE A CA 1
ATOM 672 C C . ILE A 1 80 ? 4.153 -1.220 -3.289 1.00 98.06 80 ILE A C 1
ATOM 674 O O . ILE A 1 80 ? 5.044 -1.307 -4.137 1.00 98.06 80 ILE A O 1
ATOM 678 N N . LEU A 1 81 ? 4.435 -1.271 -1.988 1.00 98.38 81 LEU A N 1
ATOM 679 C CA . LEU A 1 81 ? 5.785 -1.488 -1.485 1.00 98.38 81 LEU A CA 1
ATOM 680 C C . LEU A 1 81 ? 6.330 -2.868 -1.879 1.00 98.38 81 LEU A C 1
ATOM 682 O O . LEU A 1 81 ? 7.502 -2.977 -2.239 1.00 98.38 81 LEU A O 1
ATOM 686 N N . ALA A 1 82 ? 5.492 -3.907 -1.874 1.00 98.19 82 ALA A N 1
ATOM 687 C CA . ALA A 1 82 ? 5.882 -5.239 -2.327 1.00 98.19 82 ALA A CA 1
ATOM 688 C C . ALA A 1 82 ? 6.302 -5.246 -3.808 1.00 98.19 82 ALA A C 1
ATOM 690 O O . ALA A 1 82 ? 7.302 -5.881 -4.144 1.00 98.19 82 ALA A O 1
ATOM 691 N N . ILE A 1 83 ? 5.612 -4.486 -4.665 1.00 97.94 83 ILE A N 1
ATOM 692 C CA . ILE A 1 83 ? 5.966 -4.327 -6.087 1.00 97.94 83 ILE A CA 1
ATOM 693 C C . ILE A 1 83 ? 7.311 -3.620 -6.241 1.00 97.94 83 ILE A C 1
ATOM 695 O O . ILE A 1 83 ? 8.188 -4.096 -6.962 1.00 97.94 83 ILE A O 1
ATOM 699 N N . LYS A 1 84 ? 7.528 -2.527 -5.498 1.00 98.12 84 LYS A N 1
ATOM 700 C CA . LYS A 1 84 ? 8.821 -1.824 -5.492 1.00 98.12 84 LYS A CA 1
ATOM 701 C C . LYS A 1 84 ? 9.964 -2.750 -5.079 1.00 98.12 84 LYS A C 1
ATOM 703 O O . LYS A 1 84 ? 11.027 -2.720 -5.692 1.00 98.12 84 LYS A O 1
ATOM 708 N N . ILE A 1 85 ? 9.753 -3.573 -4.050 1.00 98.44 85 ILE A N 1
ATOM 709 C CA . ILE A 1 85 ? 10.740 -4.560 -3.595 1.00 98.44 85 ILE A CA 1
ATOM 710 C C . ILE A 1 85 ? 11.002 -5.603 -4.679 1.00 98.44 85 ILE A C 1
ATOM 712 O O . ILE A 1 85 ? 12.160 -5.953 -4.895 1.00 98.44 85 ILE A O 1
ATOM 716 N N . TYR A 1 86 ? 9.957 -6.103 -5.342 1.00 97.62 86 TYR A N 1
ATOM 717 C CA . TYR A 1 86 ? 10.087 -7.079 -6.422 1.00 97.62 86 TYR A CA 1
ATOM 718 C C . TYR A 1 86 ? 10.985 -6.543 -7.547 1.00 97.62 86 TYR A C 1
ATOM 720 O O . TYR A 1 86 ? 12.043 -7.119 -7.792 1.00 97.62 86 TYR A O 1
ATOM 728 N N . HIS A 1 87 ? 10.656 -5.389 -8.132 1.00 96.81 87 HIS A N 1
ATOM 729 C CA . HIS A 1 87 ? 11.451 -4.826 -9.228 1.00 96.81 87 HIS A CA 1
ATOM 730 C C . HIS A 1 87 ? 12.847 -4.378 -8.788 1.00 96.81 87 HIS A C 1
ATOM 732 O O . HIS A 1 87 ? 13.819 -4.591 -9.503 1.00 96.81 87 HIS A O 1
ATOM 738 N N . MET A 1 88 ? 13.003 -3.835 -7.577 1.00 97.44 88 MET A N 1
ATOM 739 C CA . MET A 1 88 ? 14.337 -3.487 -7.078 1.00 97.44 88 MET A CA 1
ATOM 740 C C . MET A 1 88 ? 15.224 -4.727 -6.885 1.00 97.44 88 MET A C 1
ATOM 742 O O . MET A 1 88 ? 16.437 -4.652 -7.073 1.00 97.44 88 MET A O 1
ATOM 746 N N . ARG A 1 89 ? 14.649 -5.883 -6.530 1.00 97.25 89 ARG A N 1
ATOM 747 C CA . ARG A 1 89 ? 15.400 -7.148 -6.489 1.00 97.25 89 ARG A CA 1
ATOM 748 C C . ARG A 1 89 ? 15.829 -7.593 -7.878 1.00 97.25 89 ARG A C 1
ATOM 750 O O . ARG A 1 89 ? 16.943 -8.088 -8.005 1.00 97.25 89 ARG A O 1
ATOM 757 N N . GLU A 1 90 ? 14.984 -7.412 -8.890 1.00 95.69 90 GLU A N 1
ATOM 758 C CA . GLU A 1 90 ? 15.367 -7.683 -10.279 1.00 95.69 90 GLU A CA 1
ATOM 759 C C . GLU A 1 90 ? 16.567 -6.820 -10.686 1.00 95.69 90 GLU A C 1
ATOM 761 O O . GLU A 1 90 ? 17.562 -7.376 -11.141 1.00 95.69 90 GLU A O 1
ATOM 766 N N . GLU A 1 91 ? 16.547 -5.511 -10.405 1.00 94.19 91 GLU A N 1
ATOM 767 C CA . GLU A 1 91 ? 17.680 -4.612 -10.688 1.00 94.19 91 GLU A CA 1
ATOM 768 C C . GLU A 1 91 ? 18.972 -5.024 -9.965 1.00 94.19 91 GLU A C 1
ATOM 770 O O . GLU A 1 91 ? 20.048 -5.001 -10.553 1.00 94.19 91 GLU A O 1
ATOM 775 N N . VAL A 1 92 ? 18.891 -5.435 -8.695 1.00 93.56 92 VAL A N 1
ATOM 776 C CA . VAL A 1 92 ? 20.067 -5.886 -7.923 1.00 93.56 92 VAL A CA 1
ATOM 777 C C . VAL A 1 92 ? 20.655 -7.197 -8.459 1.00 93.56 92 VAL A C 1
ATOM 779 O O . VAL A 1 92 ? 21.847 -7.448 -8.269 1.00 93.56 92 VAL A O 1
ATOM 782 N N . ASN A 1 93 ? 19.837 -8.031 -9.102 1.00 92.31 93 ASN A N 1
ATOM 783 C CA . ASN A 1 93 ? 20.241 -9.332 -9.636 1.00 92.31 93 ASN A CA 1
ATOM 784 C C . ASN A 1 93 ? 20.707 -9.273 -11.101 1.00 92.31 93 ASN A C 1
ATOM 786 O O . ASN A 1 93 ? 21.117 -10.303 -11.642 1.00 92.31 93 ASN A O 1
ATOM 790 N N . ARG A 1 94 ? 20.660 -8.102 -11.749 1.00 91.25 94 ARG A N 1
ATOM 791 C CA . ARG A 1 94 ? 21.191 -7.923 -13.105 1.00 91.25 94 ARG A CA 1
ATOM 792 C C . ARG A 1 94 ? 22.708 -8.123 -13.129 1.00 91.25 94 ARG A C 1
ATOM 794 O O . ARG A 1 94 ? 23.427 -7.657 -12.247 1.00 91.25 94 ARG A O 1
ATOM 801 N N . MET A 1 95 ? 23.192 -8.849 -14.138 1.00 79.81 95 MET A N 1
ATOM 802 C CA . MET A 1 95 ? 24.616 -9.199 -14.282 1.00 79.81 95 MET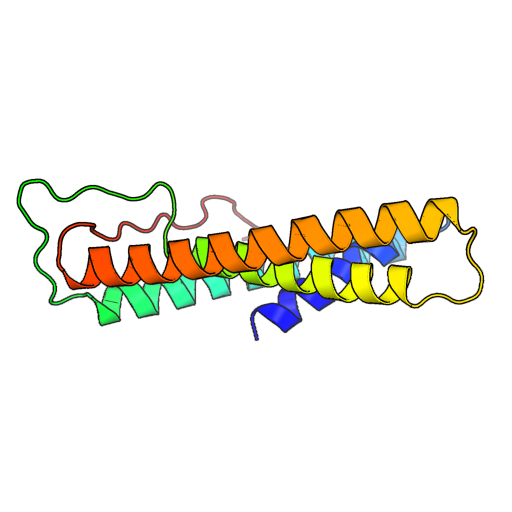 A CA 1
ATOM 803 C C . MET A 1 95 ? 25.383 -8.269 -15.233 1.00 79.81 95 MET A C 1
ATOM 805 O O . MET A 1 95 ? 26.600 -8.378 -15.349 1.00 79.81 95 MET A O 1
ATOM 809 N N . ASP A 1 96 ? 24.688 -7.358 -15.905 1.00 85.00 96 ASP A N 1
ATOM 810 C CA . ASP A 1 96 ? 25.175 -6.497 -16.986 1.00 85.00 96 ASP A CA 1
ATOM 811 C C . ASP A 1 96 ? 25.313 -5.017 -16.579 1.00 85.00 96 ASP A C 1
ATOM 813 O O . ASP A 1 96 ? 25.396 -4.132 -17.428 1.00 85.00 96 ASP A O 1
ATOM 817 N N . THR A 1 97 ? 25.367 -4.727 -15.277 1.00 80.94 97 THR A N 1
ATOM 818 C CA . THR A 1 97 ? 25.397 -3.355 -14.742 1.00 80.94 97 THR A CA 1
ATOM 819 C C . THR A 1 97 ? 26.694 -3.017 -14.010 1.00 80.94 97 THR A C 1
ATOM 821 O O . THR A 1 97 ? 27.322 -3.879 -13.396 1.00 80.94 97 THR A O 1
ATOM 824 N N . ASP A 1 98 ? 27.061 -1.732 -14.014 1.00 89.62 98 ASP A N 1
ATOM 825 C CA . ASP A 1 98 ? 28.230 -1.222 -13.293 1.00 89.62 98 ASP A CA 1
ATOM 826 C C . ASP A 1 98 ? 28.144 -1.439 -11.765 1.00 89.62 98 ASP A C 1
ATOM 828 O O . ASP A 1 98 ? 27.066 -1.444 -11.159 1.00 89.62 98 ASP A O 1
ATOM 832 N N . GLN A 1 99 ? 29.304 -1.567 -11.114 1.00 89.62 99 GLN A N 1
ATOM 833 C CA . GLN A 1 99 ? 29.402 -1.792 -9.671 1.00 89.62 99 GLN A CA 1
ATOM 834 C C . GLN A 1 99 ? 28.787 -0.654 -8.847 1.00 89.62 99 GLN A C 1
ATOM 836 O O . GLN A 1 99 ? 28.150 -0.925 -7.826 1.00 89.62 99 GLN A O 1
ATOM 841 N N . GLN A 1 100 ? 28.933 0.609 -9.269 1.00 91.56 100 GLN A N 1
ATOM 842 C CA . GLN A 1 100 ? 28.347 1.735 -8.533 1.00 91.56 100 GLN A CA 1
ATOM 843 C C . GLN A 1 100 ? 26.817 1.695 -8.590 1.00 91.56 100 GLN A C 1
ATOM 845 O O . GLN A 1 100 ? 26.147 1.946 -7.583 1.00 91.56 100 GLN A O 1
ATOM 850 N N . HIS A 1 101 ? 26.261 1.310 -9.742 1.00 91.31 101 HIS A N 1
ATOM 851 C CA . HIS A 1 101 ? 24.825 1.119 -9.909 1.00 91.31 101 HIS A CA 1
ATOM 852 C C . HIS A 1 101 ? 24.297 0.016 -8.981 1.00 91.31 101 HIS A C 1
ATOM 854 O O . HIS A 1 101 ? 23.347 0.247 -8.232 1.00 91.31 101 HIS A O 1
ATOM 860 N N . LEU A 1 102 ? 24.967 -1.142 -8.939 1.00 92.44 102 LEU A N 1
ATOM 861 C CA . LEU A 1 102 ? 24.593 -2.251 -8.053 1.00 92.44 102 LEU A CA 1
ATOM 862 C C . LEU A 1 102 ? 24.617 -1.858 -6.570 1.00 92.44 102 LEU A C 1
ATOM 864 O O . LEU A 1 102 ? 23.711 -2.229 -5.820 1.00 92.44 102 LEU A O 1
ATOM 868 N N . ILE A 1 103 ? 25.618 -1.086 -6.133 1.00 94.19 103 ILE A N 1
ATOM 869 C CA . ILE A 1 103 ? 25.684 -0.576 -4.754 1.00 94.19 103 ILE A CA 1
ATOM 870 C C . ILE A 1 103 ? 24.482 0.330 -4.460 1.00 94.19 103 ILE A C 1
ATOM 872 O O . ILE A 1 103 ? 23.822 0.152 -3.433 1.00 94.19 103 ILE A O 1
ATOM 876 N N . SER A 1 104 ? 24.152 1.252 -5.371 1.00 95.44 104 SER A N 1
ATOM 877 C CA . SER A 1 104 ? 22.990 2.137 -5.225 1.00 95.44 104 SER A CA 1
ATOM 878 C C . SER A 1 104 ? 21.674 1.352 -5.150 1.00 95.44 104 SER A C 1
ATOM 880 O O . SER A 1 104 ? 20.850 1.603 -4.268 1.00 95.44 104 SER A O 1
ATOM 882 N N . CYS A 1 105 ? 21.482 0.356 -6.020 1.00 96.25 105 CYS A N 1
ATOM 883 C CA . CYS A 1 105 ? 20.285 -0.486 -6.020 1.00 96.25 105 CYS A CA 1
ATOM 884 C C . CYS A 1 105 ? 20.161 -1.313 -4.732 1.00 96.25 105 CYS A C 1
ATOM 886 O O . CYS A 1 105 ? 19.078 -1.386 -4.154 1.00 96.25 105 CYS A O 1
ATOM 888 N N . ARG A 1 106 ? 21.267 -1.851 -4.198 1.00 96.50 106 ARG A N 1
ATOM 889 C CA . ARG A 1 106 ? 21.264 -2.556 -2.901 1.00 96.50 106 ARG A CA 1
ATOM 890 C C . ARG A 1 106 ? 20.883 -1.641 -1.740 1.00 96.50 106 ARG A C 1
ATOM 892 O O . ARG A 1 106 ? 20.105 -2.047 -0.881 1.00 96.50 106 ARG A O 1
ATOM 899 N N . GLN A 1 107 ? 21.384 -0.406 -1.719 1.00 97.81 107 GLN A N 1
ATOM 900 C CA . GLN A 1 107 ? 21.001 0.577 -0.700 1.00 97.81 107 GLN A CA 1
ATOM 901 C C . GLN A 1 107 ? 19.504 0.897 -0.768 1.00 97.81 107 GLN A C 1
ATOM 903 O O . GLN A 1 107 ? 18.823 0.862 0.256 1.00 97.81 107 GLN A O 1
ATOM 908 N N . LYS A 1 108 ? 18.967 1.128 -1.974 1.00 98.19 108 LYS A N 1
ATOM 909 C CA . LYS A 1 108 ? 17.525 1.334 -2.179 1.00 98.19 108 LYS A CA 1
ATOM 910 C C . LYS A 1 108 ? 16.711 0.122 -1.729 1.00 98.19 108 LYS A C 1
ATOM 912 O O . LYS A 1 108 ? 15.699 0.293 -1.055 1.00 98.19 108 LYS A O 1
ATOM 917 N N . LEU A 1 109 ? 17.156 -1.094 -2.054 1.00 98.44 109 LEU A N 1
ATOM 918 C CA . LEU A 1 109 ? 16.491 -2.322 -1.623 1.00 98.44 109 LEU A CA 1
ATOM 919 C C . LEU A 1 109 ? 16.437 -2.430 -0.096 1.00 98.44 109 LEU A C 1
ATOM 921 O O . LEU A 1 109 ? 15.388 -2.766 0.442 1.00 98.44 109 LEU A O 1
ATOM 925 N N . ASN A 1 110 ? 17.528 -2.108 0.600 1.00 98.50 110 ASN A N 1
ATOM 926 C CA . ASN A 1 110 ? 17.562 -2.132 2.062 1.00 98.50 110 ASN A CA 1
ATOM 927 C C . ASN A 1 110 ? 16.532 -1.169 2.669 1.00 98.50 110 ASN A C 1
ATOM 929 O O . ASN A 1 110 ? 15.776 -1.580 3.545 1.00 98.50 110 ASN A O 1
ATOM 933 N N . VAL A 1 111 ? 16.431 0.057 2.143 1.00 98.62 111 VAL A N 1
ATOM 934 C CA . VAL A 1 111 ? 15.413 1.033 2.575 1.00 98.62 111 VAL A CA 1
ATOM 935 C C . VAL A 1 111 ? 13.997 0.500 2.343 1.00 98.62 111 VAL A C 1
ATOM 937 O O . VAL A 1 111 ? 13.152 0.588 3.228 1.00 98.62 111 VAL A O 1
ATOM 940 N N . LEU A 1 112 ? 13.716 -0.099 1.180 1.00 98.75 112 LEU A N 1
ATOM 941 C CA . LEU A 1 112 ? 12.394 -0.677 0.901 1.00 98.75 112 LEU A CA 1
ATOM 942 C C . LEU A 1 112 ? 12.055 -1.833 1.858 1.00 98.75 112 LEU A C 1
ATOM 944 O O . LEU A 1 112 ? 10.906 -1.997 2.268 1.00 98.75 112 LEU A O 1
ATOM 948 N N . MET A 1 113 ? 13.051 -2.644 2.216 1.00 98.69 113 MET A N 1
ATOM 949 C CA . MET A 1 113 ? 12.882 -3.756 3.150 1.00 98.69 113 MET A CA 1
ATOM 950 C C . MET A 1 113 ? 12.621 -3.270 4.581 1.00 98.69 113 MET A C 1
ATOM 952 O O . MET A 1 113 ? 11.765 -3.852 5.246 1.00 98.69 113 MET A O 1
ATOM 956 N N . GLU A 1 114 ? 13.295 -2.205 5.023 1.00 98.81 114 GLU A N 1
ATOM 957 C CA . GLU A 1 114 ? 13.037 -1.523 6.300 1.00 98.81 114 GLU A CA 1
ATOM 958 C C . GLU A 1 114 ? 11.620 -0.939 6.335 1.00 98.81 114 GLU A C 1
ATOM 960 O O . GLU A 1 114 ? 10.829 -1.295 7.207 1.00 98.81 114 GLU A O 1
ATOM 965 N N . GLN A 1 115 ? 11.234 -0.182 5.300 1.00 98.75 115 GLN A N 1
ATOM 966 C CA . GLN A 1 115 ? 9.874 0.353 5.158 1.00 98.75 115 GLN A CA 1
ATOM 967 C C . GLN A 1 115 ? 8.799 -0.732 5.272 1.00 98.75 115 GLN A C 1
ATOM 969 O O . GLN A 1 115 ? 7.720 -0.485 5.807 1.00 98.75 115 GLN A O 1
ATOM 974 N N . ARG A 1 116 ? 9.069 -1.943 4.769 1.00 98.69 116 ARG A N 1
ATOM 975 C CA . ARG A 1 116 ? 8.114 -3.055 4.834 1.00 98.69 116 ARG A CA 1
ATOM 976 C C . ARG A 1 116 ? 7.940 -3.557 6.258 1.00 98.69 116 ARG A C 1
ATOM 978 O O . ARG A 1 116 ? 6.814 -3.875 6.635 1.00 98.69 116 ARG A O 1
ATOM 985 N N . VAL A 1 117 ? 9.028 -3.649 7.021 1.00 98.75 117 VAL A N 1
ATOM 986 C CA . VAL A 1 117 ? 8.981 -4.037 8.436 1.00 98.75 117 VAL A CA 1
ATOM 987 C C . VAL A 1 117 ? 8.184 -3.000 9.222 1.00 98.75 117 VAL A C 1
ATOM 989 O O . VAL A 1 117 ? 7.218 -3.367 9.889 1.00 98.75 117 VAL A O 1
ATOM 992 N N . ASP A 1 118 ? 8.513 -1.719 9.060 1.00 98.69 118 ASP A N 1
ATOM 993 C CA . ASP A 1 118 ? 7.856 -0.628 9.781 1.00 98.69 118 ASP A CA 1
ATOM 994 C C . ASP A 1 118 ? 6.367 -0.531 9.452 1.00 98.69 118 ASP A C 1
ATOM 996 O O . ASP A 1 118 ? 5.531 -0.441 10.352 1.00 98.69 118 ASP A O 1
ATOM 1000 N N . LEU A 1 119 ? 6.015 -0.596 8.164 1.00 98.44 119 LEU A N 1
ATOM 1001 C CA . LEU A 1 119 ? 4.624 -0.521 7.727 1.00 98.44 119 LEU A CA 1
ATOM 1002 C C . LEU A 1 119 ? 3.812 -1.724 8.215 1.00 98.44 119 LEU A C 1
ATOM 1004 O O . LEU A 1 119 ? 2.682 -1.541 8.660 1.00 98.44 119 LEU A O 1
ATOM 1008 N N . SER A 1 120 ? 4.378 -2.934 8.177 1.00 98.50 120 SER A N 1
ATOM 1009 C CA . SER A 1 120 ? 3.689 -4.132 8.681 1.00 98.50 120 SER A CA 1
ATOM 1010 C C . SER A 1 120 ? 3.445 -4.025 10.187 1.00 98.50 120 SER A C 1
ATOM 1012 O O . SER A 1 120 ? 2.313 -4.174 10.635 1.00 98.50 120 SER A O 1
ATOM 1014 N N . ALA A 1 121 ? 4.467 -3.642 10.959 1.00 98.56 121 ALA A N 1
ATOM 1015 C CA . ALA A 1 121 ? 4.337 -3.461 12.403 1.00 98.56 121 ALA A CA 1
ATOM 1016 C C . ALA A 1 121 ? 3.353 -2.334 12.773 1.00 98.56 121 ALA A C 1
ATOM 1018 O O . ALA A 1 121 ? 2.642 -2.422 13.776 1.00 98.56 121 ALA A O 1
ATOM 1019 N N . ALA A 1 122 ? 3.294 -1.266 11.973 1.00 98.31 122 ALA A N 1
ATOM 1020 C CA . ALA A 1 122 ? 2.326 -0.190 12.153 1.00 98.31 122 ALA A CA 1
ATOM 1021 C C . ALA A 1 122 ? 0.885 -0.644 11.862 1.00 98.31 122 ALA A C 1
ATOM 1023 O O . ALA A 1 122 ? -0.029 -0.220 12.572 1.00 98.31 122 ALA A O 1
ATOM 1024 N N . ILE A 1 123 ? 0.680 -1.506 10.859 1.00 98.31 123 ILE A N 1
ATOM 1025 C CA . ILE A 1 123 ? -0.624 -2.117 10.560 1.00 98.31 123 ILE A CA 1
ATOM 1026 C C . ILE A 1 123 ? -1.059 -3.022 11.712 1.00 98.31 123 ILE A C 1
ATOM 1028 O O . ILE A 1 123 ? -2.174 -2.856 12.204 1.00 98.31 123 ILE A O 1
ATOM 1032 N N . ASP A 1 124 ? -0.181 -3.910 12.183 1.00 98.50 124 ASP A N 1
ATOM 1033 C CA . ASP A 1 124 ? -0.480 -4.813 13.300 1.00 98.50 124 ASP A CA 1
ATOM 1034 C C . ASP A 1 124 ? -0.889 -4.017 14.545 1.00 98.50 124 ASP A C 1
ATOM 1036 O O . ASP A 1 124 ? -1.954 -4.239 15.121 1.00 98.50 124 ASP A O 1
ATOM 1040 N N . ARG A 1 125 ? -0.111 -2.984 14.894 1.00 98.38 125 ARG A N 1
ATOM 1041 C CA . ARG A 1 125 ? -0.431 -2.099 16.021 1.00 98.38 125 ARG A CA 1
ATOM 1042 C C . ARG A 1 125 ? -1.757 -1.365 15.836 1.00 98.38 125 ARG A C 1
ATOM 1044 O O . ARG A 1 125 ? -2.497 -1.206 16.801 1.00 98.38 125 ARG A O 1
ATOM 1051 N N . LEU A 1 126 ? -2.061 -0.897 14.624 1.00 97.94 126 LEU A N 1
ATOM 1052 C CA . LEU A 1 126 ? -3.334 -0.238 14.336 1.00 97.94 126 LEU A CA 1
ATOM 1053 C C . LEU A 1 126 ? -4.512 -1.192 14.564 1.00 97.94 126 LEU A C 1
ATOM 1055 O O . LEU A 1 126 ? -5.499 -0.792 15.177 1.00 97.94 126 LEU A O 1
ATOM 1059 N N . LEU A 1 127 ? -4.404 -2.435 14.095 1.00 98.19 127 LEU A N 1
ATOM 1060 C CA . LEU A 1 127 ? -5.433 -3.454 14.289 1.00 98.19 127 LEU A CA 1
ATOM 1061 C C . LEU A 1 127 ? -5.607 -3.803 15.773 1.00 98.19 127 LEU A C 1
ATOM 1063 O O . LEU A 1 127 ? -6.739 -3.844 16.251 1.00 98.19 127 LEU A O 1
ATOM 1067 N N . ASP A 1 128 ? -4.511 -3.961 16.515 1.00 98.38 128 ASP A N 1
ATOM 1068 C CA . ASP A 1 128 ? -4.543 -4.215 17.959 1.00 98.38 128 ASP A CA 1
ATOM 1069 C C . ASP A 1 128 ? -5.153 -3.048 18.748 1.00 98.38 128 ASP A C 1
ATOM 1071 O O . ASP A 1 128 ? -5.935 -3.256 19.678 1.00 98.38 128 ASP A O 1
ATOM 1075 N N . ASP A 1 129 ? -4.815 -1.808 18.386 1.00 98.19 129 ASP A N 1
ATOM 1076 C CA . ASP A 1 129 ? -5.385 -0.606 18.996 1.00 98.19 129 ASP A CA 1
ATOM 1077 C C . ASP A 1 129 ? -6.891 -0.497 18.739 1.00 98.19 129 ASP A C 1
ATOM 1079 O O . ASP A 1 129 ? -7.633 -0.088 19.636 1.00 98.19 129 ASP A O 1
ATOM 1083 N N . ILE A 1 130 ? -7.350 -0.874 17.540 1.00 98.00 130 ILE A N 1
ATOM 1084 C CA . ILE A 1 130 ? -8.779 -0.934 17.216 1.00 98.00 130 ILE A CA 1
ATOM 1085 C C . ILE A 1 130 ? -9.454 -2.037 18.030 1.00 98.00 130 ILE A C 1
ATOM 1087 O O . ILE A 1 130 ? -10.469 -1.774 18.664 1.00 98.00 130 ILE A O 1
ATOM 1091 N N . ALA A 1 131 ? -8.876 -3.240 18.081 1.00 97.94 131 ALA A N 1
ATOM 1092 C CA . ALA A 1 131 ? -9.424 -4.370 18.832 1.00 97.94 131 ALA A CA 1
ATOM 1093 C C . ALA A 1 131 ? -9.560 -4.080 20.336 1.00 97.94 131 ALA A C 1
ATOM 1095 O O . ALA A 1 131 ? -10.465 -4.590 20.992 1.00 97.94 131 ALA A O 1
ATOM 1096 N N . GLN A 1 132 ? -8.676 -3.243 20.882 1.00 98.19 132 GLN A N 1
ATOM 1097 C CA . GLN A 1 132 ? -8.678 -2.839 22.290 1.00 98.19 132 GLN A CA 1
ATOM 1098 C C . GLN A 1 132 ? -9.472 -1.547 22.547 1.00 98.19 132 GLN A C 1
ATOM 1100 O O . GLN A 1 132 ? -9.450 -1.029 23.662 1.00 98.19 132 GLN A O 1
ATOM 1105 N N . GLY A 1 133 ? -10.150 -1.000 21.531 1.00 97.81 133 GLY A N 1
ATOM 1106 C CA . GLY A 1 133 ? -10.969 0.207 21.648 1.00 97.81 133 GLY A CA 1
ATOM 1107 C C . GLY A 1 133 ? -10.177 1.503 21.855 1.00 97.81 133 GLY A C 1
ATOM 1108 O O . GLY A 1 133 ? -10.784 2.536 22.118 1.00 97.81 133 GLY A O 1
ATOM 1109 N N . ARG A 1 134 ? -8.841 1.488 21.725 1.00 98.31 134 ARG A N 1
ATOM 1110 C CA . ARG A 1 134 ? -7.986 2.694 21.794 1.00 98.31 134 ARG A CA 1
ATOM 1111 C C . ARG A 1 134 ? -8.077 3.546 20.538 1.00 98.31 134 ARG A C 1
ATOM 1113 O O . ARG A 1 134 ? -7.866 4.757 20.578 1.00 98.31 134 ARG A O 1
ATOM 1120 N N . LYS A 1 135 ? -8.353 2.904 19.407 1.00 97.56 135 LYS A N 1
ATOM 1121 C CA . LYS A 1 135 ? -8.652 3.571 18.147 1.00 97.56 135 LYS A CA 1
ATOM 1122 C C . LYS A 1 135 ? -10.001 3.115 17.632 1.00 97.56 135 LYS A C 1
ATOM 1124 O O . LYS A 1 135 ? -10.439 2.005 17.913 1.00 97.56 135 LYS A O 1
ATOM 1129 N N . TYR A 1 136 ? -10.648 3.969 16.854 1.00 94.94 136 TYR A N 1
ATOM 1130 C CA . TYR A 1 136 ? -11.873 3.607 16.154 1.00 94.94 136 TYR A CA 1
ATOM 1131 C C . TYR A 1 136 ? -11.705 3.781 14.651 1.00 94.94 136 TYR A C 1
ATOM 1133 O O . TYR A 1 136 ? -10.928 4.611 14.169 1.00 94.94 136 TYR A O 1
ATOM 1141 N N . MET A 1 137 ? -12.452 2.980 13.900 1.00 93.00 137 MET A N 1
ATOM 1142 C CA . MET A 1 137 ? -12.479 3.074 12.450 1.00 93.00 137 MET A CA 1
ATOM 1143 C C . MET A 1 137 ? -13.498 4.112 11.997 1.00 93.00 137 MET A C 1
ATOM 1145 O O . MET A 1 137 ? -14.652 4.109 12.421 1.00 93.00 137 MET A O 1
ATOM 1149 N N . LYS A 1 138 ? -13.077 4.969 11.070 1.00 88.88 138 LYS A N 1
ATOM 1150 C CA . LYS A 1 138 ? -13.958 5.826 10.281 1.00 88.88 138 LYS A CA 1
ATOM 1151 C C . LYS A 1 138 ? -13.478 5.769 8.840 1.00 88.88 138 LYS A C 1
ATOM 1153 O O . LYS A 1 138 ? -12.321 6.070 8.564 1.00 88.88 138 LYS A O 1
ATOM 1158 N N . VAL A 1 139 ? -14.363 5.355 7.942 1.00 87.62 139 VAL A N 1
ATOM 1159 C CA . VAL A 1 139 ? -14.036 5.147 6.529 1.00 87.62 139 VAL A CA 1
ATOM 1160 C C . VAL A 1 139 ? -14.615 6.291 5.710 1.00 87.62 139 VAL A C 1
ATOM 1162 O O . VAL A 1 139 ? -15.783 6.646 5.868 1.00 87.62 139 VAL A O 1
ATOM 1165 N N . TYR A 1 140 ? -13.791 6.852 4.831 1.00 85.69 140 TYR A N 1
ATOM 1166 C CA . TYR A 1 140 ? -14.203 7.824 3.826 1.00 85.69 140 TYR A CA 1
ATOM 1167 C C . TYR A 1 140 ? -14.173 7.134 2.466 1.00 85.69 140 TYR A C 1
ATOM 1169 O O . TYR A 1 140 ? -13.151 6.568 2.086 1.00 85.69 140 TYR A O 1
ATOM 1177 N N . ARG A 1 141 ? -15.305 7.158 1.763 1.00 86.88 141 ARG A N 1
ATOM 1178 C CA . ARG A 1 141 ? -15.431 6.593 0.416 1.00 86.88 141 ARG A CA 1
ATOM 1179 C C . ARG A 1 141 ? -14.868 7.559 -0.615 1.00 86.88 141 ARG A C 1
ATOM 1181 O O . ARG A 1 141 ? -14.805 8.767 -0.366 1.00 86.88 141 ARG A O 1
ATOM 1188 N N . GLN A 1 142 ? -14.460 7.037 -1.761 1.00 80.88 142 GLN A N 1
ATOM 1189 C CA . GLN A 1 142 ? -13.941 7.848 -2.845 1.00 80.88 142 GLN A CA 1
ATOM 1190 C C . GLN A 1 142 ? -15.003 8.831 -3.339 1.00 80.88 142 GLN A C 1
ATOM 1192 O O . GLN A 1 142 ? -16.114 8.458 -3.694 1.00 80.88 142 GLN A O 1
ATOM 1197 N N . MET A 1 143 ? -14.624 10.108 -3.377 1.00 83.38 143 MET A N 1
ATOM 1198 C CA . MET A 1 143 ? -15.470 11.201 -3.874 1.00 83.38 143 MET A CA 1
ATOM 1199 C C . MET A 1 143 ? -15.231 11.493 -5.359 1.00 83.38 143 MET A C 1
ATOM 1201 O O . MET A 1 143 ? -15.931 12.299 -5.967 1.00 83.38 143 MET A O 1
ATOM 1205 N N . LYS A 1 144 ? -14.190 10.888 -5.943 1.00 78.69 144 LYS A N 1
ATOM 1206 C CA . LYS A 1 144 ? -13.862 11.054 -7.354 1.00 78.69 144 LYS A CA 1
ATOM 1207 C C . LYS A 1 144 ? -14.782 10.166 -8.189 1.00 78.69 144 LYS A C 1
ATOM 1209 O O . LYS A 1 144 ? -14.712 8.947 -8.080 1.00 78.69 144 LYS A O 1
ATOM 1214 N N . MET A 1 145 ? -15.568 10.796 -9.055 1.00 65.56 145 MET A N 1
ATOM 1215 C CA . MET A 1 145 ? -16.426 10.129 -10.032 1.00 65.56 145 MET A CA 1
ATOM 1216 C C . MET A 1 145 ? -15.568 9.681 -11.224 1.00 65.56 145 MET A C 1
ATOM 1218 O O . MET A 1 145 ? -14.983 10.523 -11.911 1.00 65.56 145 MET A O 1
ATOM 1222 N N . TYR A 1 146 ? -15.454 8.376 -11.465 1.00 58.94 146 TYR A N 1
ATOM 1223 C CA . TYR A 1 146 ? -14.911 7.845 -12.717 1.00 58.94 146 TYR A CA 1
ATOM 1224 C C . TYR A 1 146 ? -16.093 7.442 -13.596 1.00 58.94 146 TYR A C 1
ATOM 1226 O O . TYR A 1 146 ? -16.631 6.365 -13.397 1.00 58.94 146 TYR A O 1
ATOM 1234 N N . ASN A 1 147 ? -16.476 8.319 -14.533 1.00 50.78 147 ASN A N 1
ATOM 1235 C CA . ASN A 1 147 ? -17.521 8.103 -15.545 1.00 50.78 147 ASN A CA 1
ATOM 1236 C C . ASN A 1 147 ? -18.735 7.295 -15.043 1.00 50.78 147 ASN A C 1
ATOM 1238 O O . ASN A 1 147 ? -18.858 6.113 -15.371 1.00 50.78 147 ASN A O 1
ATOM 1242 N N . ASP A 1 148 ? -19.622 7.960 -14.298 1.00 48.03 148 ASP A N 1
ATOM 1243 C CA . ASP A 1 148 ? -21.048 7.609 -14.355 1.00 48.03 148 ASP A CA 1
ATOM 1244 C C . ASP A 1 148 ? -21.558 7.715 -15.805 1.00 48.03 148 ASP A C 1
ATOM 1246 O O . ASP A 1 148 ? -21.133 8.665 -16.514 1.00 48.03 148 ASP A O 1
#

Foldseek 3Di:
DLLVLLLVLVVLVVVLPPPPDDPVVNVVSVVVNLVSVVVNQVVLVVVLVVLCVVLVPPAADPQAEADPDDLSVLVSVLSVLVVVLVVLVVQLPDPPDDPVSNVVSVVVNVVSVVVNVVSVVVSVVVSVCSNNNNYDDDDDHDPDDDDD

Radius of gyration: 19.27 Å; chains: 1; bounding box: 50×21×57 Å

Sequence (148 aa):
EKNWIDVVQWHLEDIIRDPDILPKEALEIKRWIDRSNQERTDLVEKIDNYFLHHFQLIVPANDAVINTESPAWAIDRLSILAIKIYHMREEVNRMDTDQQHLISCRQKLNVLMEQRVDLSAAIDRLLDDIAQGRKYMKVYRQMKMYND

=== Feature glossary ===
A reading guide for the features in this record.

Start from the sequence.

  · Sequence gives the chain of amino acids in standard one-letter code (A=alanine, C=cysteine, …, Y=tyrosine), read N→C. It is the only feature that is directly encoded by the gene; all structural features are derived from the folded form of this sequence.

Fold it, and you get atomic coordinates and the backbone conformation that goes with them.

  · The mmCIF table is the protein's shape written out atom by atom. For each backbone N, Cα, C, and carbonyl O, it records an (x, y, z) coordinate triple in Å plus the residue type, chain letter, and residue number.

  · Backbone dihedral angles. Every residue except chain termini has a φ (preceding-C → N → Cα → C) and a ψ (N → Cα → C → next-N). They are reported in degrees following the IUPAC sign convention. Secondary structure is essentially a statement about which (φ, ψ) basin each residue occupies.

  · DSSP 8-state secondary structure assigns each residue one of H (α-helix), G (3₁₀-helix), I (π-helix), E (extended β-strand), B (isolated β-bridge), T (hydrogen-bonded turn), S (bend), or '-' (coil). The assignment is computed from backbone hydrogen-bond geometry via the Kabsch–Sander algorithm.

  · P-SEA three-state annotation labels each residue as helix, strand, or coil based purely on the geometry of the Cα trace. It serves as a fallback when the full backbone (and thus DSSP) is unavailable.

Summarize the fold with a handful of shape descriptors and a per-residue structural alphabet.

  · Radius of gyration (Rg) is the root-mean-square distance of Cα atoms from their centroid — a single number for overall size and compactness. A globular domain of N residues has Rg ≈ 2.2·N^0.38 Å; an extended or disordered chain has a much larger Rg. The Cα contact count is the number of residue pairs whose Cα atoms are within 8 Å and are more than four positions apart in sequence — a standard proxy for tertiary packing density. The bounding box is the smallest axis-aligned box enclosing all Cα atoms.

  · Foldseek's 3Di representation compresses backbone geometry into a per-residue letter drawn from a learned twenty-state alphabet. It captures the tertiary interaction pattern around each residue — which residues are packed against it in space, regardless of where they are in sequence.

  · Accessible surface area quantifies burial. A residue with SASA near zero is packed into the hydrophobic core; one with SASA >100 Å² sits on the surface. Computed here via the Shrake–Rupley numerical algorithm with a 1.4 Å probe.

Ask how reliable the model is.

  · For AlphaFold models, the B-factor field carries pLDDT — the model's own estimate of local accuracy on a 0–100 scale. Regions with pLDDT<50 should be treated as essentially unmodeled; they often correspond to intrinsically disordered segments.

  · For experimental (PDB) structures, the B-factor (temperature factor) quantifies the positional spread of each atom in the crystal — a combination of thermal vibration and static disorder — in units of Å². High B-factors mark flexible loops or poorly resolved regions; low B-factors mark the rigid, well-ordered core.

  · PAE(i, j) answers: if I align the predicted and true structures on residue i, how far off (in Å) do I expect residue j to be? A block-diagonal PAE matrix with low values on the blocks and high values off-diagonal is the signature of a multi-domain protein with confidently predicted domains but uncertain inter-domain orientation.

Place it in context: what it resembles, what it is annotated as, and how it looks.

  · Structural nearest neighbors (via Foldseek easy-search vs the PDB). Reported per hit: target PDB id, E-value, and alignment TM-score. A TM-score above ~0.5 is the conventional threshold for 'same fold'.

  · Functional annotations link the protein to curated databases. InterPro entries identify conserved domains and families by matching the sequence against member-database signatures (Pfam, PROSITE, CDD, …). Gene Ontology (GO) terms describe molecular function, biological process, and cellular component in a controlled vocabulary. CATH places the structure in a hierarchical fold classification (Class/Architecture/Topology/Homologous-superfamily). The organism is the source species.

  · Plot images: a contact map (which residues are close in 3D, as an N×N binary image), a Ramachandran scatter (backbone torsion angles, revealing secondary-structure composition at a glance), and — for AlphaFold structures — a PAE heatmap (pairwise prediction confidence).

  · Structure images are PyMOL renders from six orthogonal camera directions. Cartoon representation draws helices as coils and strands as arrows; sticks shows the backbone as bonds; surface shows the solvent-excluded envelope. Rainbow coloring maps sequence position to hue (blue→red, N→C); chain coloring assigns a distinct color per polypeptide.